Protein AF-A0A530BJG8-F1 (afdb_monomer_lite)

pLDDT: mean 93.02, std 10.75, range [56.12, 98.75]

Sequence (39 aa):
MEPGTEVRTWLAPAKINLALHVTGRRDDGYHLIDSLAVF

Radius of gyration: 18.54 Å; chains: 1; bounding box: 51×14×32 Å

Structure (mmCIF, N/CA/C/O backbone):
data_AF-A0A530BJG8-F1
#
_entry.id   AF-A0A530BJG8-F1
#
loop_
_atom_site.group_PDB
_atom_site.id
_atom_site.type_symbol
_atom_site.label_atom_id
_atom_site.label_alt_id
_atom_site.label_comp_id
_atom_site.label_asym_id
_atom_site.label_entity_id
_atom_site.label_seq_id
_atom_site.pdbx_PDB_ins_code
_atom_site.Cartn_x
_atom_site.Cartn_y
_atom_site.Cartn_z
_atom_site.occupancy
_atom_site.B_iso_or_equiv
_atom_site.auth_seq_id
_atom_site.auth_comp_id
_atom_site.auth_asym_id
_atom_site.auth_atom_id
_atom_site.pdbx_PDB_model_num
ATOM 1 N N . MET A 1 1 ? 42.073 -7.737 -7.385 1.00 56.12 1 MET A N 1
ATOM 2 C CA . MET A 1 1 ? 41.132 -7.004 -8.253 1.00 56.12 1 MET A CA 1
ATOM 3 C C . MET A 1 1 ? 39.764 -7.460 -7.805 1.00 56.12 1 MET A C 1
ATOM 5 O O . MET A 1 1 ? 39.415 -8.601 -8.077 1.00 56.12 1 MET A O 1
ATOM 9 N N . GLU A 1 2 ? 39.098 -6.654 -6.981 1.00 61.00 2 GLU A N 1
ATOM 10 C CA . GLU A 1 2 ? 37.786 -6.999 -6.422 1.00 61.00 2 GLU A CA 1
ATOM 11 C C . GLU A 1 2 ? 36.798 -7.242 -7.571 1.00 61.00 2 GLU A C 1
ATOM 13 O O . GLU A 1 2 ? 36.795 -6.446 -8.518 1.00 61.00 2 GLU A O 1
ATOM 18 N N . PRO A 1 3 ? 36.006 -8.328 -7.550 1.00 68.31 3 PRO A N 1
ATOM 19 C CA . PRO A 1 3 ? 35.000 -8.561 -8.574 1.00 68.31 3 PRO A CA 1
ATOM 20 C C . PRO A 1 3 ? 34.037 -7.371 -8.571 1.00 68.31 3 PRO A C 1
ATOM 22 O O . PRO A 1 3 ? 33.361 -7.100 -7.580 1.00 68.31 3 PRO A O 1
ATOM 25 N N . GLY A 1 4 ? 34.053 -6.609 -9.666 1.00 73.06 4 GLY A N 1
ATOM 26 C CA . GLY A 1 4 ? 33.250 -5.404 -9.815 1.00 73.06 4 GLY A CA 1
ATOM 27 C C . GLY A 1 4 ? 31.769 -5.720 -9.647 1.00 73.06 4 GLY A C 1
ATOM 28 O O . GLY A 1 4 ? 31.288 -6.732 -10.152 1.00 73.06 4 GLY A O 1
ATOM 29 N N . THR A 1 5 ? 31.058 -4.856 -8.924 1.00 77.31 5 THR A N 1
ATOM 30 C CA . THR A 1 5 ? 29.606 -4.914 -8.745 1.00 77.31 5 THR A CA 1
ATOM 31 C C . THR A 1 5 ? 28.910 -5.145 -10.088 1.00 77.31 5 THR A C 1
ATOM 33 O O . THR A 1 5 ? 28.884 -4.263 -10.944 1.00 77.31 5 THR A O 1
ATOM 36 N N . GLU A 1 6 ? 28.355 -6.340 -10.280 1.00 85.19 6 GLU A N 1
ATOM 37 C CA . GLU A 1 6 ? 27.600 -6.687 -11.481 1.00 85.19 6 GLU A CA 1
ATOM 38 C C . GLU A 1 6 ? 26.229 -5.999 -11.424 1.00 85.19 6 GLU A C 1
ATOM 40 O O . GLU A 1 6 ? 25.439 -6.227 -10.502 1.00 85.19 6 GLU A O 1
ATOM 45 N N . VAL A 1 7 ? 25.938 -5.142 -12.405 1.00 86.19 7 VAL A N 1
ATOM 46 C CA . VAL A 1 7 ? 24.615 -4.525 -12.542 1.00 86.19 7 VAL A CA 1
ATOM 47 C C . VAL A 1 7 ? 23.649 -5.577 -13.074 1.00 86.19 7 VAL A C 1
ATOM 49 O O . VAL A 1 7 ? 23.849 -6.130 -14.152 1.00 86.19 7 VAL A O 1
ATOM 52 N N . ARG A 1 8 ? 22.583 -5.842 -12.318 1.00 91.00 8 ARG A N 1
ATOM 53 C CA . ARG A 1 8 ? 21.525 -6.783 -12.694 1.00 91.00 8 ARG A CA 1
ATOM 54 C C . ARG A 1 8 ? 20.253 -6.022 -13.073 1.00 91.00 8 ARG A C 1
ATOM 56 O O . ARG A 1 8 ? 19.924 -5.013 -12.451 1.00 91.00 8 ARG A O 1
ATOM 63 N N . THR A 1 9 ? 19.532 -6.515 -14.078 1.00 93.06 9 THR A N 1
ATOM 64 C CA . THR A 1 9 ? 18.267 -5.930 -14.548 1.00 93.06 9 THR A CA 1
ATOM 65 C C . THR A 1 9 ? 17.135 -6.940 -14.412 1.00 93.06 9 THR A C 1
ATOM 67 O O . THR A 1 9 ? 17.273 -8.088 -14.828 1.00 93.06 9 THR A O 1
ATOM 70 N N . TRP A 1 10 ? 16.002 -6.495 -13.867 1.00 94.69 10 TRP A N 1
ATOM 71 C CA . TRP A 1 10 ? 14.773 -7.279 -13.741 1.00 94.69 10 TRP A CA 1
ATOM 72 C C . TRP A 1 10 ? 13.553 -6.432 -14.100 1.00 94.69 10 TRP A C 1
ATOM 74 O O . TRP A 1 10 ? 13.600 -5.203 -14.030 1.00 94.69 10 TRP A O 1
ATOM 84 N N . LEU A 1 11 ? 12.451 -7.096 -14.453 1.00 96.31 11 LEU A N 1
ATOM 85 C CA . LEU A 1 11 ? 11.152 -6.443 -14.590 1.00 96.31 11 LEU A CA 1
ATOM 86 C C . LEU A 1 11 ? 10.631 -6.036 -13.202 1.00 96.31 11 LEU A C 1
ATOM 88 O O . LEU A 1 11 ? 10.585 -6.861 -12.292 1.00 96.31 11 LEU A O 1
ATOM 92 N N . ALA A 1 12 ? 10.213 -4.778 -13.063 1.00 94.94 12 ALA A N 1
ATOM 93 C CA . ALA A 1 12 ? 9.583 -4.231 -11.863 1.00 94.94 12 ALA A CA 1
ATOM 94 C C . ALA A 1 12 ? 8.231 -3.610 -12.260 1.00 94.94 12 ALA A C 1
ATOM 96 O O . ALA A 1 12 ? 8.180 -2.417 -12.572 1.00 94.94 12 ALA A O 1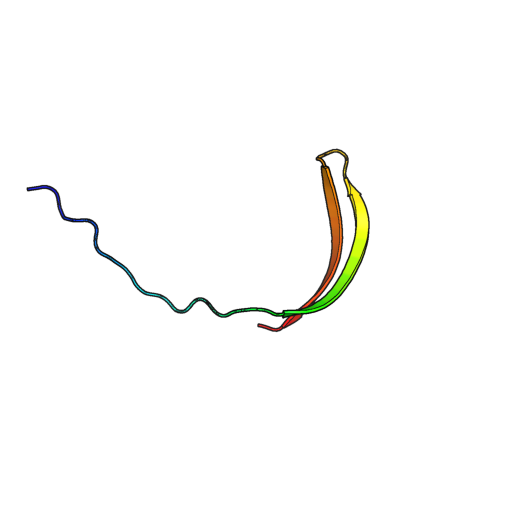
ATOM 97 N N . PRO A 1 13 ? 7.154 -4.416 -12.353 1.00 96.06 13 PRO A N 1
ATOM 98 C CA . PRO A 1 13 ? 5.857 -3.917 -12.792 1.00 96.06 13 PRO A CA 1
ATOM 99 C C . PRO A 1 13 ? 5.322 -2.859 -11.821 1.00 96.06 13 PRO A C 1
ATOM 101 O O . PRO A 1 13 ? 5.463 -2.972 -10.601 1.00 96.06 13 PRO A O 1
ATOM 104 N N . ALA A 1 14 ? 4.717 -1.813 -12.381 1.00 97.44 14 ALA A N 1
ATOM 105 C CA . ALA A 1 14 ? 4.003 -0.810 -11.606 1.00 97.44 14 ALA A CA 1
ATOM 106 C C . ALA A 1 14 ? 2.661 -1.374 -11.120 1.00 97.44 14 ALA A C 1
ATOM 108 O O . ALA A 1 14 ? 2.147 -2.338 -11.671 1.00 97.44 14 ALA A O 1
ATOM 109 N N . LYS A 1 15 ? 2.065 -0.736 -10.114 1.00 98.00 15 LYS A N 1
ATOM 110 C CA . LYS A 1 15 ? 0.715 -1.067 -9.649 1.00 98.00 15 LYS A CA 1
ATOM 111 C C . LYS A 1 15 ? -0.117 0.186 -9.469 1.00 98.00 15 LYS A C 1
ATOM 113 O O . LYS A 1 15 ? 0.426 1.259 -9.191 1.00 98.00 15 LYS A O 1
ATOM 118 N N . ILE A 1 16 ? -1.434 0.031 -9.527 1.00 98.19 16 ILE A N 1
ATOM 119 C CA . ILE A 1 16 ? -2.395 1.076 -9.167 1.00 98.19 16 ILE A CA 1
ATOM 120 C C . ILE A 1 16 ? -3.385 0.538 -8.134 1.00 98.19 16 ILE A C 1
ATOM 122 O O . ILE A 1 16 ? -3.790 -0.622 -8.179 1.00 98.19 16 ILE A O 1
ATOM 126 N N . ASN A 1 17 ? -3.765 1.389 -7.181 1.00 98.50 17 ASN A N 1
ATOM 127 C CA . ASN A 1 17 ? -4.889 1.110 -6.294 1.00 98.50 17 ASN A CA 1
ATOM 128 C C . ASN A 1 17 ? -6.140 1.724 -6.926 1.00 98.50 17 ASN A C 1
ATOM 130 O O . ASN A 1 17 ? -6.222 2.945 -7.041 1.00 98.50 17 ASN A O 1
ATOM 134 N N . LEU A 1 18 ? -7.096 0.894 -7.336 1.00 98.56 18 LEU A N 1
ATOM 135 C CA . LEU A 1 18 ? -8.386 1.346 -7.869 1.00 98.56 18 LEU A CA 1
ATOM 136 C C . LEU A 1 18 ? -9.303 1.879 -6.760 1.00 98.56 18 LEU A C 1
ATOM 138 O O . LEU A 1 18 ? -10.149 2.731 -7.009 1.00 98.56 18 LEU A O 1
ATOM 142 N N . ALA A 1 19 ? -9.106 1.399 -5.533 1.00 98.75 19 ALA A N 1
ATOM 143 C CA . ALA A 1 19 ? -9.690 1.957 -4.323 1.00 98.75 19 ALA A CA 1
ATOM 144 C C . ALA A 1 19 ? -8.663 1.888 -3.190 1.00 98.75 19 ALA A C 1
ATOM 146 O O . ALA A 1 19 ? -7.919 0.910 -3.093 1.00 98.75 19 ALA A O 1
ATOM 147 N N . LEU A 1 20 ? -8.630 2.916 -2.341 1.00 98.62 20 LEU A N 1
ATOM 148 C CA . LEU A 1 20 ? -7.818 2.955 -1.129 1.00 98.62 20 LEU A CA 1
ATOM 149 C C . LEU A 1 20 ? -8.593 3.681 -0.032 1.00 98.62 20 LEU A C 1
ATOM 151 O O . LEU A 1 20 ? -8.935 4.853 -0.179 1.00 98.62 20 LEU A O 1
ATOM 155 N N . HIS A 1 21 ? -8.840 2.981 1.066 1.00 98.75 21 HIS A N 1
ATOM 156 C CA . HIS A 1 21 ? -9.540 3.501 2.225 1.00 98.75 21 HIS A CA 1
ATOM 157 C C . HIS A 1 21 ? -8.663 3.351 3.464 1.00 98.75 21 HIS A C 1
ATOM 159 O O . HIS A 1 21 ? -8.245 2.254 3.827 1.00 98.75 21 HIS A O 1
ATOM 165 N N . VAL A 1 22 ? -8.387 4.475 4.118 1.00 98.56 22 VAL A N 1
ATOM 166 C CA . VAL A 1 22 ? -7.740 4.498 5.429 1.00 98.56 22 VAL A CA 1
ATOM 167 C C . VAL A 1 22 ? -8.808 4.278 6.494 1.00 98.56 22 VAL A C 1
ATOM 169 O O . VAL A 1 22 ? -9.702 5.103 6.641 1.00 98.56 22 VAL A O 1
ATOM 172 N N . THR A 1 23 ? -8.709 3.181 7.239 1.00 98.56 23 THR A N 1
ATOM 173 C CA . THR A 1 23 ? -9.748 2.748 8.190 1.00 98.56 23 THR A CA 1
ATOM 174 C C . THR A 1 23 ? -9.400 3.028 9.649 1.00 98.56 23 THR A C 1
ATOM 176 O O . THR A 1 23 ? -10.255 2.922 10.523 1.00 98.56 23 THR A O 1
ATOM 179 N N . GLY A 1 24 ? -8.157 3.412 9.938 1.00 98.50 24 GLY A N 1
ATOM 180 C CA . GLY A 1 24 ? -7.728 3.745 11.291 1.00 98.50 24 GLY A CA 1
ATOM 181 C C . GLY A 1 24 ? -6.239 4.042 11.385 1.00 98.50 24 GLY A C 1
ATOM 182 O O . GLY A 1 24 ? -5.503 3.925 10.403 1.00 98.50 24 GLY A O 1
ATOM 183 N N . ARG A 1 25 ? -5.793 4.410 12.588 1.00 98.50 25 ARG A N 1
ATOM 184 C CA . ARG A 1 25 ? -4.388 4.677 12.908 1.00 98.50 25 ARG A CA 1
ATOM 185 C C . ARG A 1 25 ? -3.900 3.678 13.950 1.00 98.50 25 ARG A C 1
ATOM 187 O O . ARG A 1 25 ? -4.577 3.446 14.947 1.00 98.50 25 ARG A O 1
ATOM 194 N N . ARG A 1 26 ? -2.733 3.099 13.694 1.00 98.19 26 ARG A N 1
ATOM 195 C CA . ARG A 1 26 ? -2.016 2.214 14.608 1.00 98.19 26 ARG A CA 1
ATOM 196 C C . ARG A 1 26 ? -1.190 3.037 15.595 1.00 98.19 26 ARG A C 1
ATOM 198 O O . ARG A 1 26 ? -0.808 4.178 15.330 1.00 98.19 26 ARG A O 1
ATOM 205 N N . ASP A 1 27 ? -0.898 2.424 16.724 1.00 98.44 27 ASP A N 1
ATOM 206 C CA . ASP A 1 27 ? -0.008 2.900 17.781 1.00 98.44 27 ASP A CA 1
ATOM 207 C C . ASP A 1 27 ? 1.457 3.051 17.330 1.00 98.44 27 ASP A C 1
ATOM 209 O O . ASP A 1 27 ? 2.174 3.901 17.853 1.00 98.44 27 ASP A O 1
ATOM 213 N N . ASP A 1 28 ? 1.877 2.324 16.292 1.00 98.12 28 ASP A N 1
ATOM 214 C CA . ASP A 1 28 ? 3.197 2.459 15.650 1.00 98.12 28 ASP A CA 1
ATOM 215 C C . ASP A 1 28 ? 3.312 3.622 14.641 1.00 98.12 28 ASP A C 1
ATOM 217 O O . ASP A 1 28 ? 4.360 3.820 14.023 1.00 98.12 28 ASP A O 1
ATOM 221 N N . GLY A 1 29 ? 2.245 4.404 14.459 1.00 98.00 29 GLY A N 1
ATOM 222 C CA . GLY A 1 29 ? 2.222 5.564 13.570 1.00 98.00 29 GLY A CA 1
ATOM 223 C C . GLY A 1 29 ? 1.799 5.277 12.126 1.00 98.00 29 GLY A C 1
ATOM 224 O O . GLY A 1 29 ? 1.629 6.235 11.369 1.00 98.00 29 GLY A O 1
ATOM 225 N N . TYR A 1 30 ? 1.557 4.017 11.752 1.00 98.62 30 TYR A N 1
ATOM 226 C CA . TYR A 1 30 ? 0.987 3.655 10.451 1.00 98.62 30 TYR A CA 1
ATOM 227 C C . TYR A 1 30 ? -0.548 3.696 10.447 1.00 98.62 30 TYR A C 1
ATOM 229 O O . TYR A 1 30 ? -1.203 3.930 11.464 1.00 98.62 30 TYR A O 1
ATOM 237 N N . HIS A 1 31 ? -1.137 3.459 9.273 1.00 98.62 31 HIS A N 1
ATOM 238 C CA . HIS A 1 31 ? -2.581 3.388 9.079 1.00 98.62 31 HIS A CA 1
ATOM 239 C C . HIS A 1 31 ? -3.033 1.961 8.773 1.00 98.62 31 HIS A C 1
ATOM 241 O O . HIS A 1 31 ? -2.326 1.200 8.112 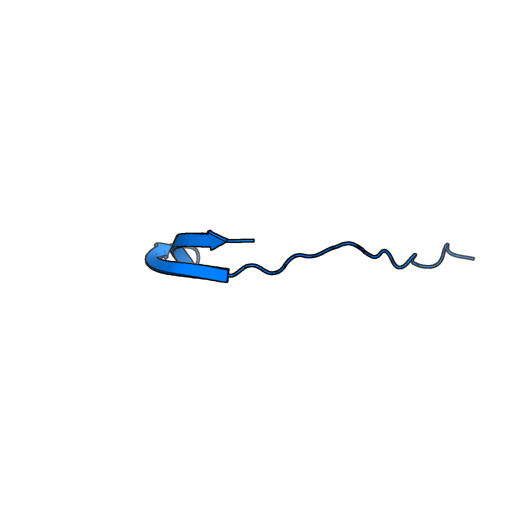1.00 98.62 31 HIS A O 1
ATOM 247 N N . LEU A 1 32 ? -4.234 1.619 9.228 1.00 98.62 32 LEU A N 1
ATOM 248 C CA . LEU A 1 32 ? -4.975 0.482 8.699 1.00 98.62 32 LEU A CA 1
ATOM 249 C C . LEU A 1 32 ? -5.527 0.883 7.328 1.00 98.62 32 LEU A C 1
ATOM 251 O O . LEU A 1 32 ? -6.063 1.983 7.171 1.00 98.62 32 LEU A O 1
ATOM 255 N N . ILE A 1 33 ? -5.348 0.016 6.335 1.00 98.56 33 ILE A N 1
ATOM 256 C CA . ILE A 1 33 ? -5.735 0.279 4.948 1.00 98.56 33 ILE A CA 1
ATOM 257 C C . ILE A 1 33 ? -6.548 -0.902 4.432 1.00 98.56 33 ILE A C 1
ATOM 259 O O . ILE A 1 33 ? -6.126 -2.049 4.568 1.00 98.56 33 ILE A O 1
ATOM 263 N N . ASP A 1 34 ? -7.671 -0.591 3.797 1.00 98.62 34 ASP A N 1
ATOM 264 C CA . ASP A 1 34 ? -8.394 -1.479 2.891 1.00 98.62 34 ASP A CA 1
ATOM 265 C C . ASP A 1 34 ? -8.185 -0.984 1.446 1.00 98.62 34 ASP A C 1
ATOM 267 O O . ASP A 1 34 ? -8.203 0.225 1.190 1.00 98.62 34 ASP A O 1
ATOM 271 N N . SER A 1 35 ? -7.892 -1.878 0.500 1.00 98.44 35 SER A N 1
ATOM 272 C CA . SER A 1 35 ? -7.469 -1.488 -0.853 1.00 98.44 35 SER A CA 1
ATOM 273 C C . SER A 1 35 ? -7.801 -2.542 -1.905 1.00 98.44 35 SER A C 1
ATOM 275 O O . SER A 1 35 ? -7.596 -3.734 -1.696 1.00 98.44 35 SER A O 1
ATOM 277 N N . LEU A 1 36 ? -8.181 -2.074 -3.098 1.00 98.62 36 LEU A N 1
ATOM 278 C CA . LEU A 1 36 ? -8.280 -2.881 -4.318 1.00 98.62 36 LEU A CA 1
ATOM 279 C C . LEU A 1 36 ? -7.114 -2.525 -5.245 1.00 98.62 36 LEU A C 1
ATOM 281 O O . LEU A 1 36 ? -7.040 -1.392 -5.723 1.00 98.62 36 LEU A O 1
ATOM 285 N N . ALA A 1 37 ? -6.202 -3.466 -5.489 1.00 97.88 37 ALA A N 1
ATOM 286 C CA . ALA A 1 37 ? -4.995 -3.246 -6.289 1.00 97.88 37 ALA A CA 1
ATOM 287 C C . ALA A 1 37 ? -4.975 -4.103 -7.561 1.00 97.88 37 ALA A C 1
ATOM 289 O O . ALA A 1 37 ? -5.454 -5.236 -7.558 1.00 97.88 37 ALA A O 1
ATOM 290 N N . VAL A 1 38 ? -4.375 -3.562 -8.623 1.00 97.81 38 VAL A N 1
ATOM 291 C CA . VAL A 1 38 ? -4.043 -4.285 -9.862 1.00 97.81 38 VAL A CA 1
ATOM 292 C C . VAL A 1 38 ? -2.578 -4.033 -10.239 1.00 97.81 38 VAL A C 1
ATOM 294 O O . VAL 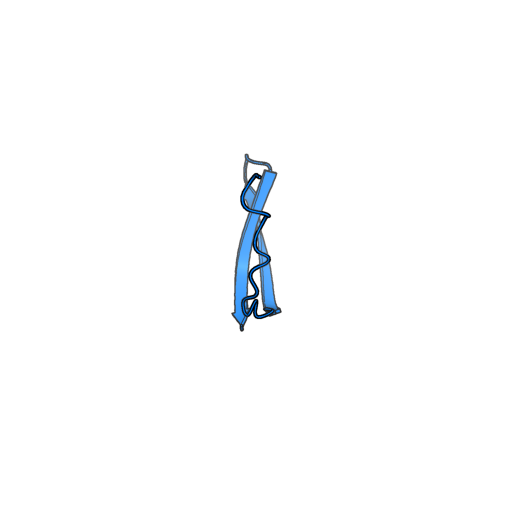A 1 38 ? -2.035 -2.970 -9.914 1.00 97.81 38 VAL A O 1
ATOM 297 N N . PHE A 1 39 ? -1.959 -5.025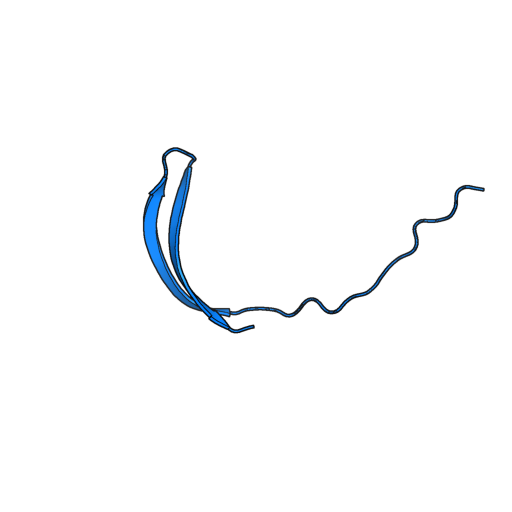 -10.883 1.00 95.06 39 PHE A N 1
ATOM 298 C CA . PHE A 1 39 ? -0.529 -5.118 -11.210 1.00 95.06 39 PHE A CA 1
ATOM 299 C C . PHE A 1 39 ? -0.325 -5.378 -12.703 1.00 95.06 39 PHE A C 1
ATOM 301 O O . PHE A 1 39 ? -1.220 -6.022 -13.299 1.00 95.06 39 PHE A O 1
#

Foldseek 3Di:
DPDPDDDDDDDDDDKDWPDKDFDAADPVGDTDIDTDMDD

Secondary structure (DSSP, 8-state):
---------------EEEEEEEEEE-TTS-EEEEEEEE-

=== Feature glossary ===
The record interleaves many kinds of information about one protein. Here is each kind framed as the question it answers.

Q: What are the backbone torsion angles?
A: φ (phi) and ψ (psi) are the two rotatable backbone dihedrals per residue: φ is the C(i-1)–N–Cα–C torsion, ψ is the N–Cα–C–N(i+1) torsion, both in degrees on (−180°, 180°]. α-helical residues cluster near (−60°, −45°); β-strand residues near (−120°, +130°). A Ramachandran plot is simply a scatter of (φ, ψ) for every residue.

Q: What is the amino-acid chain?
A: This is the polyp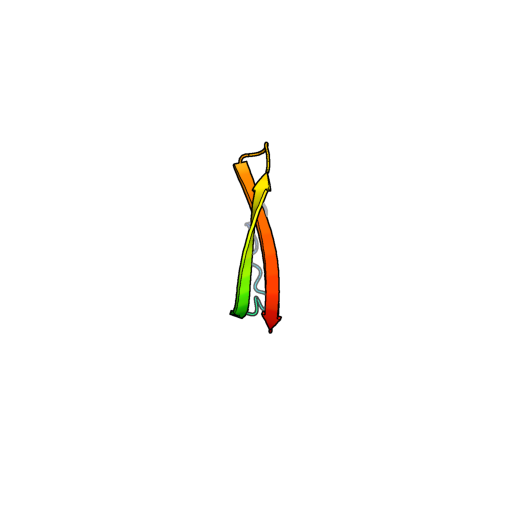eptide sequence — one letter per residue, N-terminus first. Length ranges from a few dozen residues for small domains to over a thousand for large multi-domain proteins.

Q: How mobile is each atom in the crystal?
A: For experimental (PDB) structures, the B-factor (temperature factor) quantifies the positional spread of each atom in the crystal — a combination of thermal vibration and static disorder — in units of Å². High B-factors mark flexible loops or poorly resolved regions; low B-factors mark the rigid, well-ordered core.

Q: Are the domains correctly placed relative to each other?
A: Predicted Aligned Error (PAE) is an AlphaFold confidence matrix: entry (i, j) is the expected error in the position of residue j, in ångströms, when the prediction is superimposed on the true structure at residue i. Low PAE within a block of residues means that block is internally rigid and well-predicted; high PAE between two blocks means their relative placement is uncertain even if each block individually is confident.

Q: How confident is the AlphaFold model at each residue?
A: pLDDT is the predicted lDDT-Cα score: AlphaFold's confidence that the local environment of each residue (all inter-atomic distances within 15 Å) is correctly placed. It is a per-residue number between 0 and 100, with higher meaning more reliable.

Q: What family and function is it annotated with?
A: Functional annotations link the protein to curated databases. InterPro entries identify conserved domains and families by matching the sequence against member-database signatures (Pfam, PROSITE, CDD, …). Gene Ontology (GO) terms describe molecular function, biological process, and cellular component in a controlled vocabulary. CATH places the structure in a hierarchical fold classification (Class/Architecture/Topology/Homologous-superfamily). The organism is the source species.

Q: How big and how compact is the whole molecule?
A: Three whole-structure scalars: the radius of gyration (RMS distance of Cα from centroid, in Å), the count of Cα–Cα contacts (pairs closer than 8 Å and separated by more than four residues in sequence — i.e. tertiary, not local, contacts), and the bounding-box dimensions. Together they distinguish compact globular folds from extended fibres or disordered chains.

Q: What known structures does this most resemble?
A: The Foldseek neighbor list gives the closest experimentally determined structures in the PDB, ranked by structural alignment. TM-score near 1 means near-identical fold; near 0.3 means only rough topology match. This is how one finds what a novel AlphaFold prediction most resembles in the solved-structure universe.

Q: Which residues are buried vs exposed?
A: SASA measures how much of the protein is reachable by solvent. It is computed by rolling a water-sized probe over the atomic surface and summing the exposed area (Å²). Per-residue SASA distinguishes core (buried, low SASA) from surface (exposed, high SASA) residues; total SASA is a whole-molecule size measure.

Q: Which residues are in helices, strands, or loops?
A: Eight-state secondary structure (DSSP): H is the canonical α-helix, G the tighter 3₁₀-helix, I the wider π-helix; E/B are β-structure, T and S are turns and bends, and '-' is everything else. DSSP derives these from the pattern of main-chain N–H···O=C hydrogen bonds, not from the sequence.

Q: Where is each backbone atom in 3D?
A: Structure coordinates are given as an mmCIF _atom_site loop: one row per atom with element, residue name, chain id, sequence number, and x/y/z position in Å. Only the four main-chain atoms per residue are inc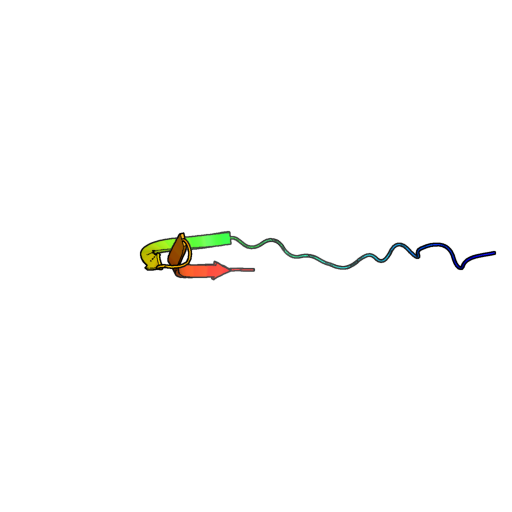luded here; side chains are omitted to keep the record compact.

Q: What if only a Cα trace is available?
A: Three-state secondary structure (P-SEA) collapses the eight DSSP classes into helix (a), strand (b), and coil (c). P-SEA assigns these from Cα geometry alone — distances and angles — without requiring backbone oxygens, so it works on any Cα trace.

Q: What do the rendered images show?
A: The six renders are orthographic views along the three Cartesian axes in both directions. Representation (cartoon, sticks, or surface) and color scheme (sequence-rainbow or by-chain) vary across proteins so the training set covers all the common visualization conventions.

Q: What does the local fold look like, residue by residue?
A: Foldseek's 3Di representation compresses backbone geometry into a per-residue letter drawn from a learned twenty-state alphabet. It captures the tertiary interaction pattern around each residue — which residues are packed against it in space, regardless of where they are in sequence.

Q: What do the diagnostic plots show?
A: The contact map is a binary N×N matrix image: pixel (i, j) is dark where Cα_i and Cα_j are within 8 Å and |i−j|>4. Because the |i−j|>4 filter removes local helical contacts, off-diagonal stripes parallel to the main diagonal indicate parallel β-sheets; stripes perpendicular to it indicate antiparallel β-sheets. The Ramachandran plot scatters every residue's (φ, ψ) pair against the sterically allowed regions. The PAE heatmap renders the predicted-aligned-error matrix.